Protein AF-A0A1H0UHR3-F1 (afdb_monomer_lite)

Secondary structure (DSSP, 8-state):
-------PPPTT--PPP--------GGGHHHHHHHTT-HHHHHHHHHHHH-SSPP---HHHHH---GGGS-TTT---SSS-HHHHTTSHHHHHHH--

Sequence (97 aa):
MSIATSNLSPKDNRQGAVVKVDQMYLDEIPGAMDKMGWRVSAALMRRWFATKPAWVMGPEDRVEADVLKHPASRVDNRLITMKWLLSHESVLQRLMN

Radius of gyration: 23.29 Å; chains: 1; bounding box: 47×44×65 Å

Structure (mmCIF, N/CA/C/O backbone):
data_AF-A0A1H0UHR3-F1
#
_entry.id   AF-A0A1H0UHR3-F1
#
loop_
_atom_site.group_PDB
_atom_site.id
_atom_site.type_symbol
_atom_site.label_atom_id
_atom_site.label_alt_id
_atom_site.label_comp_id
_atom_site.label_asym_id
_atom_site.label_entity_id
_atom_site.label_seq_id
_atom_site.pdbx_PDB_ins_code
_atom_site.Cartn_x
_atom_site.Cartn_y
_atom_site.Cartn_z
_atom_site.occupancy
_atom_site.B_iso_or_equiv
_atom_site.auth_seq_id
_atom_site.auth_comp_id
_atom_site.auth_asym_id
_atom_site.auth_atom_id
_atom_site.pdbx_PDB_model_num
ATOM 1 N N . MET A 1 1 ? -27.198 21.565 39.180 1.00 43.69 1 MET A N 1
ATOM 2 C CA . MET A 1 1 ? -25.981 21.365 38.364 1.00 43.69 1 MET A CA 1
ATOM 3 C C . MET A 1 1 ? -25.313 20.089 38.850 1.00 43.69 1 MET A C 1
ATOM 5 O O . MET A 1 1 ? -24.975 20.036 40.023 1.00 43.69 1 MET A O 1
ATOM 9 N N . SER A 1 2 ? -25.243 19.044 38.021 1.00 51.81 2 SER A N 1
ATOM 10 C CA . SER A 1 2 ? -24.715 17.734 38.433 1.00 51.81 2 SER A CA 1
ATOM 11 C C . SER A 1 2 ? -23.216 17.685 38.155 1.00 51.81 2 SER A C 1
ATOM 13 O O . SER A 1 2 ? -22.794 17.871 37.017 1.00 51.81 2 SER A O 1
ATOM 15 N N . ILE A 1 3 ? -22.420 17.504 39.202 1.00 59.84 3 ILE A N 1
ATOM 16 C CA . ILE A 1 3 ? -20.958 17.470 39.136 1.00 59.84 3 ILE A CA 1
ATOM 17 C C . ILE A 1 3 ? -20.553 16.038 38.775 1.00 59.84 3 ILE A C 1
ATOM 19 O O . ILE A 1 3 ? -20.970 15.101 39.452 1.00 59.84 3 ILE A O 1
ATOM 23 N N . ALA A 1 4 ? -19.787 15.850 37.701 1.00 49.62 4 ALA A N 1
ATOM 24 C CA . ALA A 1 4 ? -19.290 14.529 37.325 1.00 49.62 4 ALA A CA 1
ATOM 25 C C . ALA A 1 4 ? -18.113 14.139 38.234 1.00 49.62 4 ALA A C 1
ATOM 27 O O . ALA A 1 4 ? -17.065 14.782 38.210 1.00 49.62 4 ALA A O 1
ATOM 28 N N . THR A 1 5 ? -18.280 13.090 39.035 1.00 56.69 5 THR A N 1
ATOM 29 C CA . THR A 1 5 ? -17.219 12.497 39.860 1.00 56.69 5 THR A CA 1
ATOM 30 C C . THR A 1 5 ? -16.584 11.319 39.122 1.00 56.69 5 THR A C 1
ATOM 32 O O . THR A 1 5 ? -17.256 10.345 38.792 1.00 56.69 5 THR A O 1
ATOM 35 N N . SER A 1 6 ? -15.277 11.407 38.857 1.00 57.47 6 SER A N 1
ATOM 36 C CA . SER A 1 6 ? -14.480 10.310 38.294 1.00 57.47 6 SER A CA 1
ATOM 37 C C . SER A 1 6 ? -13.779 9.561 39.426 1.00 57.47 6 SER A C 1
ATOM 39 O O . SER A 1 6 ? -12.974 10.145 40.151 1.00 57.47 6 SER A O 1
ATOM 41 N N . ASN A 1 7 ? -14.099 8.277 39.597 1.00 69.31 7 ASN A N 1
ATOM 42 C CA . ASN A 1 7 ? -13.448 7.415 40.580 1.00 6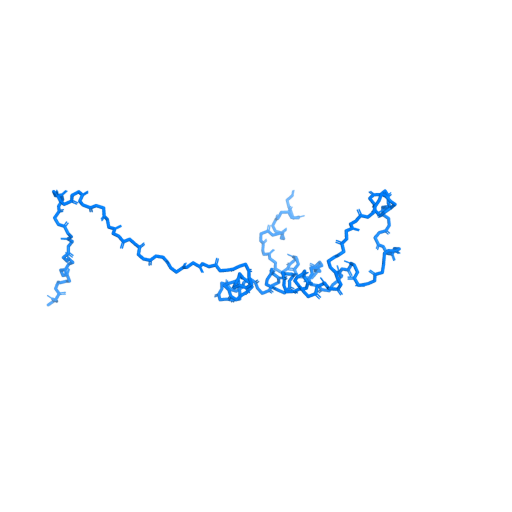9.31 7 ASN A CA 1
ATOM 43 C C . ASN A 1 7 ? -12.186 6.805 39.962 1.00 69.31 7 ASN A C 1
ATOM 45 O O . ASN A 1 7 ? -12.272 5.924 39.108 1.00 69.31 7 ASN A O 1
ATOM 49 N N . LEU A 1 8 ? -11.019 7.278 40.399 1.00 69.81 8 LEU A N 1
ATOM 50 C CA . LEU A 1 8 ? -9.726 6.697 40.038 1.00 69.81 8 LEU A CA 1
ATOM 51 C C . LEU A 1 8 ? -9.288 5.664 41.081 1.00 69.81 8 LEU A C 1
ATOM 53 O O . LEU A 1 8 ? -9.669 5.728 42.250 1.00 69.81 8 LEU A O 1
ATOM 57 N N . SER A 1 9 ? -8.459 4.715 40.653 1.00 69.69 9 SER A N 1
ATOM 58 C CA . SER A 1 9 ? -7.841 3.736 41.545 1.00 69.69 9 SER A CA 1
ATOM 59 C C . SER A 1 9 ? -6.907 4.407 42.569 1.00 69.69 9 SER A C 1
ATOM 61 O O . SER A 1 9 ? -6.246 5.394 42.230 1.00 69.69 9 SER A O 1
ATOM 63 N N . PRO A 1 10 ? -6.808 3.876 43.805 1.00 77.56 10 PRO A N 1
ATOM 64 C CA . PRO A 1 10 ? -5.964 4.447 44.855 1.00 77.56 10 PRO A CA 1
ATOM 65 C C . PRO A 1 10 ? -4.493 4.560 44.439 1.00 77.56 10 PRO A C 1
ATOM 67 O O . PRO A 1 10 ? -3.934 3.627 43.866 1.00 77.56 10 PRO A O 1
ATOM 70 N N . LYS A 1 11 ? -3.848 5.680 44.791 1.00 67.50 11 LYS A N 1
ATOM 71 C CA . LYS A 1 11 ? -2.435 5.980 44.477 1.00 67.50 11 LYS A CA 1
ATOM 72 C C . LYS A 1 11 ? -1.448 4.930 45.012 1.00 67.50 11 LYS A C 1
ATOM 74 O O . LYS A 1 11 ? -0.383 4.744 44.431 1.00 67.50 11 LYS A O 1
ATOM 79 N N . ASP A 1 12 ? -1.807 4.241 46.094 1.00 75.44 12 ASP A N 1
ATOM 80 C CA . ASP A 1 12 ? -0.982 3.196 46.714 1.00 75.44 12 ASP A CA 1
ATOM 81 C C . ASP A 1 12 ? -1.051 1.850 45.981 1.00 75.44 12 ASP A C 1
ATOM 83 O O . ASP A 1 12 ? 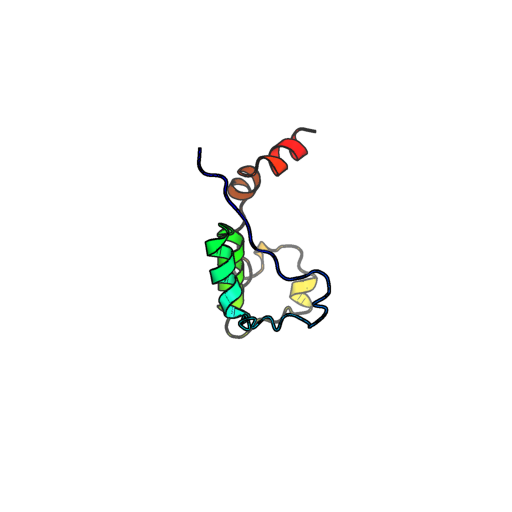-0.241 0.954 46.238 1.00 75.44 12 ASP A O 1
ATOM 87 N N . ASN A 1 13 ? -1.983 1.701 45.036 1.00 73.94 13 ASN A N 1
ATOM 88 C CA . ASN A 1 13 ? -2.116 0.487 44.254 1.00 73.94 13 ASN A CA 1
ATOM 89 C C . ASN A 1 13 ? -1.044 0.438 43.153 1.00 73.94 13 ASN A C 1
ATOM 91 O O . ASN A 1 13 ? -1.238 0.924 42.041 1.00 73.94 13 ASN A O 1
ATOM 95 N N . ARG A 1 14 ? 0.110 -0.154 43.479 1.00 67.88 14 ARG A N 1
ATOM 96 C CA . ARG A 1 14 ? 1.212 -0.415 42.533 1.00 67.88 14 ARG A CA 1
ATOM 97 C C . ARG A 1 14 ? 1.076 -1.744 41.788 1.00 67.88 14 ARG A C 1
ATOM 99 O O . ARG A 1 14 ? 2.011 -2.157 41.105 1.00 67.88 14 ARG A O 1
ATOM 106 N N . GLN A 1 15 ? -0.042 -2.447 41.950 1.00 73.31 15 GLN A N 1
ATOM 107 C CA . GLN A 1 15 ? -0.265 -3.714 41.266 1.00 73.31 15 GLN A CA 1
ATOM 108 C C . GLN A 1 15 ? -0.376 -3.441 39.763 1.00 73.31 15 GLN A C 1
ATOM 110 O O . GLN A 1 15 ? -1.184 -2.622 39.329 1.00 73.31 15 GLN A O 1
ATOM 115 N N . GLY A 1 16 ? 0.486 -4.086 38.974 1.00 68.38 16 GLY A N 1
ATOM 116 C CA . GLY A 1 16 ? 0.482 -3.928 37.524 1.00 68.38 16 GLY A CA 1
ATOM 117 C C . GLY A 1 16 ? -0.891 -4.279 36.956 1.00 68.38 16 GLY A C 1
ATOM 118 O O . GLY A 1 16 ? -1.450 -5.329 37.274 1.00 68.38 16 GLY A O 1
ATOM 119 N N . ALA A 1 17 ? -1.446 -3.400 36.123 1.00 76.19 17 ALA A N 1
ATOM 120 C CA . ALA A 1 17 ? -2.672 -3.703 35.404 1.00 76.19 17 ALA A CA 1
ATOM 121 C C . ALA A 1 17 ? -2.382 -4.808 34.380 1.00 76.19 17 ALA A C 1
ATOM 123 O O . ALA A 1 17 ? -1.538 -4.642 33.499 1.00 76.19 17 ALA A O 1
ATOM 124 N N . VAL A 1 18 ? -3.077 -5.942 34.489 1.00 73.00 18 VAL A N 1
ATOM 125 C CA . VAL A 1 18 ? -3.007 -6.997 33.474 1.00 73.00 18 VAL A CA 1
ATOM 126 C C . VAL A 1 18 ? -3.804 -6.523 32.264 1.00 73.00 18 VAL A C 1
ATOM 128 O O . VAL A 1 18 ? -5.029 -6.635 32.223 1.00 73.00 18 VAL A O 1
ATOM 131 N N . VAL A 1 19 ? -3.107 -5.961 31.279 1.00 75.62 19 VAL A N 1
ATOM 132 C CA . VAL A 1 19 ? -3.714 -5.583 30.003 1.00 75.62 19 VAL A CA 1
ATOM 133 C C . VAL A 1 19 ? -3.803 -6.838 29.143 1.00 75.62 19 VAL A C 1
ATOM 135 O O . VAL A 1 19 ? -2.794 -7.342 28.655 1.00 75.62 19 VAL A O 1
ATOM 138 N N . LYS A 1 20 ? -5.018 -7.365 28.968 1.00 74.00 20 LYS A N 1
ATOM 139 C CA . LYS A 1 20 ? -5.283 -8.384 27.949 1.00 74.00 20 LYS A CA 1
ATOM 140 C C . LYS A 1 20 ? -5.277 -7.690 26.591 1.00 74.00 20 LYS A C 1
ATOM 142 O O . LYS A 1 20 ? -6.250 -7.032 26.238 1.00 74.00 20 LYS A O 1
ATOM 147 N N . VAL A 1 21 ? -4.159 -7.784 25.882 1.00 76.25 21 VAL A N 1
ATOM 148 C CA . VAL A 1 21 ? -4.048 -7.297 24.505 1.00 76.25 21 VAL A CA 1
ATOM 149 C C . VAL A 1 21 ? -4.440 -8.437 23.578 1.00 76.25 21 VAL A C 1
ATOM 151 O O . VAL A 1 21 ? -3.972 -9.559 23.765 1.00 76.25 21 VAL A O 1
ATOM 154 N N . ASP A 1 22 ? -5.302 -8.157 22.605 1.00 78.88 22 ASP A N 1
ATOM 155 C CA . ASP A 1 22 ? -5.516 -9.089 21.504 1.00 78.88 22 ASP A CA 1
ATOM 156 C C . ASP A 1 22 ? -4.271 -9.088 20.609 1.00 78.88 22 ASP A C 1
ATOM 158 O O . ASP A 1 22 ? -3.683 -8.031 20.347 1.00 78.88 22 ASP A O 1
ATOM 162 N N . GLN A 1 23 ? -3.821 -10.269 20.199 1.00 81.69 23 GLN A N 1
ATOM 163 C CA . GLN A 1 23 ? -2.614 -10.383 19.393 1.00 81.69 23 GLN A CA 1
ATOM 164 C C . GLN A 1 23 ? -2.965 -10.060 17.943 1.00 81.69 23 GLN A C 1
ATOM 166 O O . GLN A 1 23 ? -3.599 -10.861 17.269 1.00 81.69 23 GLN A O 1
ATOM 171 N N . MET A 1 24 ? -2.521 -8.898 17.464 1.00 83.38 24 MET A N 1
ATOM 172 C CA . MET A 1 24 ? -2.735 -8.506 16.073 1.00 83.38 24 MET A CA 1
ATOM 173 C C . MET A 1 24 ? -1.867 -9.347 15.129 1.00 83.38 24 MET A C 1
ATOM 175 O O . MET A 1 24 ? -0.639 -9.390 15.271 1.00 83.38 24 MET A O 1
ATOM 179 N N . TYR A 1 25 ? -2.498 -9.957 14.130 1.00 89.88 25 TYR A N 1
ATOM 180 C CA . TYR A 1 25 ? -1.829 -10.673 13.051 1.00 89.88 25 TYR A CA 1
ATOM 181 C C . TYR A 1 25 ? -1.479 -9.743 11.881 1.00 89.88 25 TYR A C 1
ATOM 183 O O . TYR A 1 25 ? -2.034 -8.658 11.697 1.00 89.88 25 TYR A O 1
ATOM 191 N N . LEU A 1 26 ? -0.503 -10.161 11.072 1.00 89.69 26 LEU A N 1
ATOM 192 C CA . LEU A 1 26 ? 0.042 -9.343 9.984 1.00 89.69 26 LEU A CA 1
ATOM 193 C C . LEU A 1 26 ? -1.003 -9.040 8.886 1.00 89.69 26 LEU A C 1
ATOM 195 O O . LEU A 1 26 ? -0.988 -7.964 8.287 1.00 89.69 26 LEU A O 1
ATOM 199 N N . ASP A 1 27 ? -1.921 -9.969 8.639 1.00 89.69 27 ASP A N 1
ATOM 200 C CA . ASP A 1 27 ? -3.029 -9.860 7.687 1.00 89.69 27 ASP A CA 1
ATOM 201 C C . ASP A 1 27 ? -4.188 -8.980 8.183 1.00 89.69 27 ASP A C 1
ATOM 203 O O . ASP A 1 27 ? -5.019 -8.551 7.379 1.00 89.69 27 ASP A O 1
ATOM 207 N N . GLU A 1 28 ? -4.208 -8.628 9.470 1.00 93.25 28 GLU A N 1
ATOM 208 C CA . GLU A 1 28 ? -5.185 -7.701 10.052 1.00 93.25 28 GLU A CA 1
ATOM 209 C C . GLU A 1 28 ? -4.782 -6.231 9.885 1.00 93.25 28 GLU A C 1
ATOM 211 O O . GLU A 1 28 ? -5.636 -5.338 9.936 1.00 93.25 28 GLU A O 1
ATOM 216 N N . ILE A 1 29 ? -3.500 -5.957 9.614 1.00 94.44 29 ILE A N 1
ATOM 217 C CA . ILE A 1 29 ? -2.975 -4.595 9.444 1.00 94.44 29 ILE A CA 1
ATOM 218 C C . ILE A 1 29 ? -3.719 -3.818 8.346 1.00 94.44 29 ILE A C 1
ATOM 220 O O . ILE A 1 29 ? -4.129 -2.688 8.621 1.00 94.44 29 ILE A O 1
ATOM 224 N N . PRO A 1 30 ? -3.986 -4.368 7.140 1.00 96.31 30 PRO A N 1
ATOM 225 C CA . PRO A 1 30 ? -4.788 -3.665 6.140 1.00 96.31 30 PRO A CA 1
ATOM 226 C C . PRO A 1 30 ? -6.190 -3.298 6.647 1.00 96.31 30 PRO A C 1
ATOM 228 O O . PRO A 1 30 ? -6.715 -2.240 6.303 1.00 96.31 30 PRO A O 1
ATOM 231 N N . GLY A 1 31 ? -6.794 -4.148 7.484 1.00 95.56 31 GLY A N 1
ATOM 232 C CA . GLY A 1 31 ? -8.089 -3.879 8.109 1.00 95.56 31 GLY A CA 1
ATOM 233 C C . GLY A 1 31 ? -8.024 -2.735 9.124 1.00 95.56 31 GLY A C 1
ATOM 234 O O . GLY A 1 31 ? -8.912 -1.882 9.149 1.00 95.56 31 GLY A O 1
ATOM 235 N N . ALA A 1 32 ? -6.959 -2.670 9.925 1.00 94.88 32 ALA A N 1
ATOM 236 C CA . ALA A 1 32 ? -6.712 -1.549 10.831 1.00 94.88 32 ALA A CA 1
ATOM 237 C C . ALA A 1 32 ? -6.456 -0.237 10.063 1.00 94.88 32 ALA A C 1
ATOM 239 O O . ALA A 1 32 ? -7.049 0.791 10.387 1.00 94.88 32 ALA A O 1
ATOM 240 N N . MET A 1 33 ? -5.651 -0.282 8.998 1.00 96.75 33 MET A N 1
ATOM 241 C CA . MET A 1 33 ? -5.363 0.871 8.137 1.00 96.75 33 MET A CA 1
ATOM 242 C C . MET A 1 33 ? -6.634 1.465 7.520 1.00 96.75 33 MET A C 1
ATOM 244 O O . MET A 1 33 ? -6.803 2.685 7.521 1.00 96.75 33 MET A O 1
ATOM 248 N N . ASP A 1 34 ? -7.561 0.628 7.049 1.00 96.81 34 ASP A N 1
ATOM 249 C CA . ASP A 1 34 ? -8.842 1.107 6.520 1.00 96.81 34 ASP A CA 1
ATOM 250 C C . ASP A 1 34 ? -9.674 1.836 7.579 1.00 96.81 34 ASP A C 1
ATOM 252 O O . ASP A 1 34 ? -10.238 2.894 7.286 1.00 96.81 34 ASP A O 1
ATOM 256 N N . LYS A 1 35 ? -9.712 1.321 8.818 1.00 95.94 35 LYS A N 1
ATOM 257 C CA . LYS A 1 35 ? -10.409 1.971 9.944 1.00 95.94 35 LYS A CA 1
ATOM 258 C C . LYS A 1 35 ? -9.810 3.339 10.280 1.00 95.94 35 LYS A C 1
ATOM 260 O O . 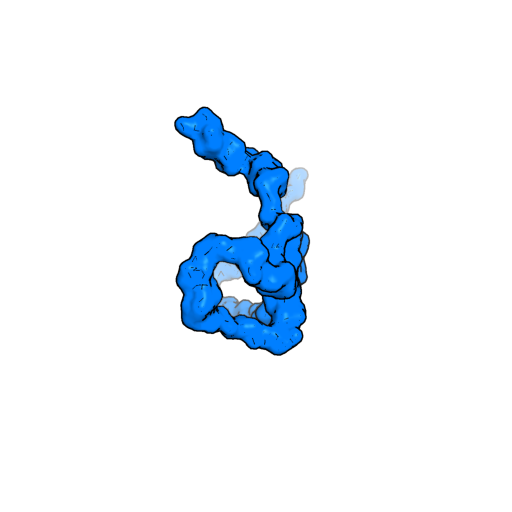LYS A 1 35 ? -10.538 4.233 10.696 1.00 95.94 35 LYS A O 1
ATOM 265 N N . MET A 1 36 ? -8.507 3.515 10.063 1.00 94.81 36 MET A N 1
ATOM 266 C CA . MET A 1 36 ? -7.799 4.789 10.245 1.00 94.81 36 MET A CA 1
ATOM 267 C C . MET A 1 36 ? -7.922 5.737 9.040 1.00 94.81 36 MET A C 1
ATOM 269 O O . MET A 1 36 ? -7.409 6.853 9.078 1.00 94.81 36 MET A O 1
ATOM 273 N N . GLY A 1 37 ? -8.573 5.311 7.952 1.00 93.88 37 GLY A N 1
ATOM 274 C CA . GLY A 1 37 ? -8.677 6.083 6.712 1.00 93.88 37 GLY A CA 1
ATOM 275 C C . GLY A 1 37 ? -7.439 6.001 5.809 1.00 93.88 37 GLY A C 1
ATOM 276 O O . GLY A 1 37 ? -7.393 6.663 4.772 1.00 93.88 37 GLY A O 1
ATOM 277 N N . TRP A 1 38 ? -6.455 5.159 6.133 1.00 94.06 38 TRP A N 1
ATOM 278 C CA . TRP A 1 38 ? -5.215 4.966 5.369 1.00 94.06 38 TRP A CA 1
ATOM 279 C C . TRP A 1 38 ? -5.413 4.010 4.184 1.00 94.06 38 TRP A C 1
ATOM 281 O O . TRP A 1 38 ? -4.700 3.019 4.017 1.00 94.06 38 TRP A O 1
ATOM 291 N N . ARG A 1 39 ? -6.401 4.315 3.338 1.00 94.44 39 ARG A N 1
ATOM 292 C CA . ARG A 1 39 ? -6.886 3.419 2.272 1.00 94.44 39 ARG A CA 1
ATOM 293 C C . ARG A 1 39 ? -5.803 3.027 1.263 1.00 94.44 39 ARG A C 1
ATOM 295 O O . ARG A 1 39 ? -5.761 1.880 0.827 1.00 94.44 39 ARG A O 1
ATOM 302 N N . VAL A 1 40 ? -4.916 3.957 0.896 1.00 94.44 40 VAL A N 1
ATOM 303 C CA . VAL A 1 40 ? -3.826 3.677 -0.062 1.00 94.44 40 VAL A CA 1
ATOM 304 C C . VAL A 1 40 ? -2.784 2.738 0.541 1.00 94.44 40 VAL A C 1
ATOM 306 O O . VAL A 1 40 ? -2.386 1.777 -0.114 1.00 94.44 40 VAL A O 1
ATOM 309 N N . SER A 1 41 ? -2.413 2.942 1.806 1.00 93.94 41 SER A N 1
ATOM 310 C CA . SER A 1 41 ? -1.509 2.042 2.532 1.00 93.94 41 SER A CA 1
ATOM 311 C C . SER A 1 41 ? -2.101 0.636 2.657 1.00 93.94 41 SER A C 1
ATOM 313 O O . SER A 1 41 ? -1.418 -0.350 2.375 1.00 93.94 41 SER A O 1
ATOM 315 N N . ALA A 1 42 ? -3.394 0.538 2.987 1.00 96.31 42 ALA A N 1
ATOM 316 C CA . ALA A 1 42 ? -4.099 -0.737 3.072 1.00 96.31 42 ALA A CA 1
ATOM 317 C C . ALA A 1 42 ? -4.111 -1.477 1.723 1.00 96.31 42 ALA A C 1
ATOM 319 O O . ALA A 1 42 ? -3.830 -2.675 1.656 1.00 96.31 42 ALA A O 1
ATOM 320 N N . ALA A 1 43 ? -4.401 -0.766 0.629 1.00 95.25 43 ALA A N 1
ATOM 321 C CA . ALA A 1 43 ? -4.406 -1.330 -0.718 1.00 95.25 43 ALA A CA 1
ATOM 322 C C . ALA A 1 43 ? -3.012 -1.809 -1.164 1.00 95.25 43 ALA A C 1
ATOM 324 O O . ALA A 1 43 ? -2.893 -2.894 -1.738 1.00 95.25 43 ALA A O 1
ATOM 325 N N . LEU A 1 44 ? -1.957 -1.051 -0.846 1.00 93.56 44 LEU A N 1
ATOM 326 C CA . LEU A 1 44 ? -0.573 -1.444 -1.116 1.00 93.56 44 LEU A CA 1
ATOM 327 C C . LEU A 1 44 ? -0.211 -2.747 -0.397 1.00 93.56 44 LEU A C 1
ATOM 329 O O . LEU A 1 44 ? 0.325 -3.671 -1.010 1.00 93.56 44 LEU A O 1
ATOM 333 N N . MET A 1 45 ? -0.561 -2.847 0.883 1.00 93.25 45 MET A N 1
ATOM 334 C CA . MET A 1 45 ? -0.270 -4.024 1.695 1.00 93.25 45 MET A CA 1
ATOM 335 C C . MET A 1 45 ? -1.034 -5.263 1.211 1.00 93.25 45 MET A C 1
ATOM 337 O O . MET A 1 45 ? -0.463 -6.347 1.112 1.00 93.25 45 MET A O 1
ATOM 341 N N . ARG A 1 46 ? -2.298 -5.098 0.800 1.00 94.00 46 ARG A N 1
ATOM 342 C CA . ARG A 1 46 ? -3.073 -6.173 0.157 1.00 94.00 46 ARG A CA 1
ATOM 343 C C . ARG A 1 46 ? -2.425 -6.659 -1.132 1.00 94.00 46 ARG A C 1
ATOM 345 O O . ARG A 1 46 ? -2.336 -7.866 -1.334 1.00 94.00 46 ARG A O 1
ATOM 352 N N . ARG A 1 47 ? -1.953 -5.747 -1.990 1.00 91.25 47 ARG A N 1
ATOM 353 C CA . ARG A 1 47 ? -1.236 -6.112 -3.223 1.00 91.25 47 ARG A CA 1
ATOM 354 C C . ARG A 1 47 ? 0.040 -6.892 -2.905 1.00 91.25 47 ARG A C 1
ATOM 356 O O . ARG A 1 47 ? 0.322 -7.893 -3.561 1.00 91.25 47 ARG A O 1
ATOM 363 N N . TRP A 1 48 ? 0.781 -6.467 -1.885 1.00 88.12 48 TRP A N 1
ATOM 364 C CA . TRP A 1 48 ? 1.978 -7.173 -1.441 1.00 88.12 48 TRP A CA 1
ATOM 365 C C . TRP A 1 48 ? 1.658 -8.603 -0.977 1.00 88.12 48 TRP A C 1
ATOM 367 O O . TRP A 1 48 ? 2.250 -9.547 -1.496 1.00 88.12 48 TRP A O 1
ATOM 377 N N . PHE A 1 49 ? 0.656 -8.793 -0.111 1.00 89.62 49 PHE A N 1
ATOM 378 C CA . PHE A 1 49 ? 0.241 -10.127 0.356 1.00 89.62 49 PHE A CA 1
ATOM 379 C C . PHE A 1 49 ? -0.398 -11.009 -0.721 1.00 89.62 49 PHE A C 1
ATOM 381 O O . PHE A 1 49 ? -0.319 -12.237 -0.647 1.00 89.62 49 PHE A O 1
ATOM 388 N N . ALA A 1 50 ? -1.018 -10.406 -1.735 1.00 89.31 50 ALA A N 1
ATOM 389 C CA . ALA A 1 50 ? -1.589 -11.129 -2.867 1.00 89.31 50 ALA A CA 1
ATOM 390 C C . ALA A 1 50 ? -0.525 -11.696 -3.824 1.00 89.31 50 ALA A C 1
ATOM 392 O O . ALA A 1 50 ? -0.847 -12.552 -4.648 1.00 89.31 50 ALA A O 1
ATOM 393 N N . THR A 1 51 ? 0.732 -11.249 -3.730 1.00 84.69 51 THR A N 1
ATOM 394 C CA . THR A 1 51 ? 1.810 -11.701 -4.617 1.00 84.69 51 THR A CA 1
ATOM 395 C C . THR A 1 51 ? 2.187 -13.148 -4.282 1.00 84.69 51 THR A C 1
ATOM 397 O O . THR A 1 51 ? 2.869 -13.412 -3.292 1.00 84.69 51 THR A O 1
ATOM 400 N N . LYS A 1 52 ? 1.712 -14.101 -5.096 1.00 83.56 52 LYS A N 1
ATOM 401 C CA . LYS A 1 52 ? 1.963 -15.542 -4.941 1.00 83.56 52 LYS A CA 1
ATOM 402 C C . LYS A 1 52 ? 2.453 -16.149 -6.265 1.00 83.56 52 LYS A C 1
ATOM 404 O O . LYS A 1 52 ? 1.747 -16.013 -7.264 1.00 83.56 52 LYS A O 1
ATOM 409 N N . PRO A 1 53 ? 3.604 -16.849 -6.288 1.00 85.06 53 PRO A N 1
ATOM 410 C CA . PRO A 1 53 ? 4.567 -17.008 -5.192 1.00 85.06 53 PRO A CA 1
ATOM 411 C C . PRO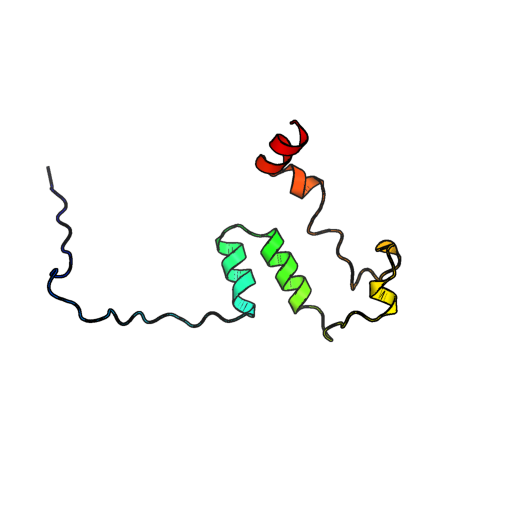 A 1 53 ? 5.212 -15.673 -4.794 1.00 85.06 53 PRO A C 1
ATOM 413 O O . PRO A 1 53 ? 5.201 -14.718 -5.571 1.00 85.06 53 PRO A O 1
ATOM 416 N N . ALA A 1 54 ? 5.766 -15.610 -3.579 1.00 83.62 54 ALA A N 1
ATOM 417 C CA . ALA A 1 54 ? 6.517 -14.439 -3.143 1.00 83.62 54 ALA A CA 1
ATOM 418 C C . ALA A 1 54 ? 7.685 -14.210 -4.111 1.00 83.62 54 ALA A C 1
ATOM 420 O O . ALA A 1 54 ? 8.508 -15.100 -4.332 1.00 83.62 54 ALA A O 1
ATOM 421 N N . TRP A 1 55 ? 7.727 -13.029 -4.719 1.00 85.56 55 TRP A N 1
ATOM 422 C CA . TRP A 1 55 ? 8.792 -12.674 -5.643 1.00 85.56 55 TRP A CA 1
ATOM 423 C C . TRP A 1 55 ? 10.020 -12.191 -4.872 1.00 85.56 55 TRP A C 1
ATOM 425 O O . TRP A 1 55 ? 9.911 -11.375 -3.956 1.00 85.56 55 TRP A O 1
ATOM 435 N N . VAL A 1 56 ? 11.190 -12.687 -5.269 1.00 87.12 56 VAL A N 1
ATOM 436 C CA . VAL A 1 56 ? 12.489 -12.261 -4.747 1.00 87.12 56 VAL A CA 1
ATOM 437 C C . VAL A 1 56 ? 13.208 -11.506 -5.855 1.00 87.12 56 VAL A C 1
ATOM 439 O O . VAL A 1 56 ? 13.348 -12.015 -6.964 1.00 87.12 56 VAL A O 1
ATOM 442 N N . MET A 1 57 ? 13.654 -10.290 -5.549 1.00 86.94 57 MET A N 1
ATOM 443 C CA . MET A 1 57 ? 14.358 -9.433 -6.499 1.00 86.94 57 MET A CA 1
ATOM 444 C C . MET A 1 57 ? 15.738 -10.004 -6.846 1.00 86.94 57 MET A C 1
ATOM 446 O O . MET A 1 57 ? 16.601 -10.122 -5.963 1.00 86.94 57 MET A O 1
ATOM 450 N N . GLY A 1 58 ? 15.933 -10.329 -8.128 1.00 90.25 58 GLY A N 1
ATOM 451 C CA . GLY A 1 58 ? 17.186 -10.845 -8.677 1.00 90.25 58 GLY A CA 1
ATOM 452 C C . GLY A 1 58 ? 18.270 -9.766 -8.827 1.00 90.25 58 GLY A C 1
ATOM 453 O O . GLY A 1 58 ? 17.964 -8.574 -8.754 1.00 90.25 58 GLY A O 1
ATOM 454 N N . PRO A 1 59 ? 19.548 -10.148 -9.006 1.00 89.69 59 PRO A N 1
ATOM 455 C CA . PRO A 1 59 ? 20.652 -9.207 -9.219 1.00 89.69 59 PRO A CA 1
ATOM 456 C C . PRO A 1 59 ? 20.437 -8.257 -10.405 1.00 89.69 59 PRO A C 1
ATOM 458 O O . PRO A 1 59 ? 20.743 -7.072 -10.302 1.00 89.69 59 PRO A O 1
ATOM 461 N N . GLU A 1 60 ? 19.883 -8.765 -11.502 1.00 86.00 60 GLU A N 1
ATOM 462 C CA . GLU A 1 60 ? 19.551 -8.018 -12.715 1.00 86.00 60 GLU A CA 1
ATOM 463 C C . GLU A 1 60 ? 18.479 -6.955 -12.463 1.00 86.00 60 GLU A C 1
ATOM 465 O O . GLU A 1 60 ? 18.604 -5.824 -12.925 1.00 86.00 60 GLU A O 1
ATOM 470 N N . ASP A 1 61 ? 17.476 -7.279 -11.644 1.00 84.75 61 ASP A N 1
ATOM 471 C CA . ASP A 1 61 ? 16.399 -6.351 -11.306 1.00 84.75 61 ASP A CA 1
ATOM 472 C C . ASP A 1 61 ? 16.878 -5.229 -10.360 1.00 84.75 61 ASP A C 1
ATOM 474 O O . ASP A 1 61 ? 16.235 -4.190 -10.269 1.00 84.75 61 ASP A O 1
ATOM 478 N N . ARG A 1 62 ? 18.004 -5.410 -9.649 1.00 84.69 62 ARG A N 1
ATOM 479 C CA . ARG A 1 62 ? 18.571 -4.386 -8.742 1.00 84.69 62 ARG A CA 1
ATOM 480 C C . ARG A 1 62 ? 19.339 -3.289 -9.467 1.00 84.69 62 ARG A C 1
ATOM 482 O O . ARG A 1 62 ? 19.517 -2.211 -8.905 1.00 84.69 62 ARG A O 1
ATOM 489 N N . VAL A 1 63 ? 19.864 -3.595 -10.650 1.00 88.56 63 VAL A N 1
ATOM 490 C CA . VAL A 1 63 ? 20.683 -2.671 -11.449 1.00 88.56 63 VAL A CA 1
ATOM 491 C C . VAL A 1 63 ? 19.897 -2.033 -12.589 1.00 88.56 63 VAL A C 1
ATOM 493 O O . VAL A 1 63 ? 20.357 -1.051 -13.168 1.00 88.56 63 VAL A O 1
ATOM 496 N N . GLU A 1 64 ? 18.716 -2.563 -12.908 1.00 87.50 64 GLU A N 1
ATOM 497 C CA . GLU A 1 64 ? 17.831 -1.976 -13.903 1.00 87.50 64 GLU A CA 1
ATOM 498 C C . GLU A 1 64 ? 17.150 -0.723 -13.337 1.00 87.50 64 GLU A C 1
ATOM 500 O O . GLU A 1 64 ? 16.284 -0.789 -12.469 1.00 87.50 64 GLU A O 1
ATOM 505 N N . ALA A 1 65 ? 17.574 0.442 -13.830 1.00 83.31 65 ALA A N 1
ATOM 506 C CA . ALA A 1 65 ? 17.025 1.728 -13.412 1.00 83.31 65 ALA A CA 1
ATOM 507 C C . ALA A 1 65 ? 15.674 2.029 -14.078 1.00 83.31 65 ALA A C 1
ATOM 509 O O . ALA A 1 65 ? 14.881 2.810 -13.544 1.00 83.31 65 ALA A O 1
ATOM 510 N N . ASP A 1 66 ? 15.410 1.439 -15.248 1.00 88.62 66 ASP A N 1
ATOM 511 C CA . ASP A 1 66 ? 14.154 1.645 -15.954 1.00 88.62 66 ASP A CA 1
ATOM 512 C C . ASP A 1 66 ? 13.072 0.698 -15.435 1.00 88.62 66 ASP A C 1
ATOM 514 O O . ASP A 1 66 ? 12.926 -0.451 -15.858 1.00 88.62 66 ASP A O 1
ATOM 518 N N . VAL A 1 67 ? 12.255 1.244 -14.538 1.00 83.31 67 VAL A N 1
ATOM 519 C CA . VAL A 1 67 ? 11.144 0.538 -13.901 1.00 83.31 67 VAL A CA 1
ATOM 520 C C . VAL A 1 67 ? 10.127 0.006 -14.926 1.00 83.31 67 VAL A C 1
ATOM 522 O O . VAL A 1 67 ? 9.454 -0.991 -14.659 1.00 83.31 67 VAL A O 1
ATOM 525 N N . LEU A 1 68 ? 10.021 0.621 -16.113 1.00 85.19 68 LEU A N 1
ATOM 526 C CA . LEU A 1 68 ? 9.070 0.212 -17.155 1.00 85.19 68 LEU A CA 1
ATOM 527 C C . LEU A 1 68 ? 9.452 -1.103 -17.839 1.00 85.19 68 LEU A C 1
ATOM 529 O O . LEU A 1 68 ? 8.598 -1.729 -18.468 1.00 85.19 68 LEU A O 1
ATOM 533 N N . LYS A 1 69 ? 10.705 -1.545 -17.703 1.00 88.19 69 LYS A N 1
ATOM 534 C CA . LYS A 1 69 ? 11.146 -2.847 -18.217 1.00 88.19 69 LYS A CA 1
ATOM 535 C C . LYS A 1 69 ? 10.696 -4.010 -17.340 1.00 88.19 69 LYS A C 1
ATOM 537 O O . LYS A 1 69 ? 10.692 -5.153 -17.800 1.00 88.19 69 LYS A O 1
ATOM 542 N N . HIS A 1 70 ? 10.294 -3.752 -16.097 1.00 86.38 70 HIS A N 1
ATOM 543 C CA . HIS A 1 70 ? 9.735 -4.794 -15.249 1.00 86.38 70 HIS A CA 1
ATOM 544 C C . HIS A 1 70 ? 8.272 -5.081 -15.618 1.00 86.38 70 HIS A C 1
ATOM 546 O O . HIS A 1 70 ? 7.516 -4.184 -15.994 1.00 86.38 70 HIS A O 1
ATOM 552 N N . PRO A 1 71 ? 7.813 -6.332 -15.457 1.00 87.38 71 PRO A N 1
ATOM 553 C CA . PRO A 1 71 ? 6.420 -6.678 -15.698 1.00 87.38 71 PRO A CA 1
ATOM 554 C C . PRO A 1 71 ? 5.472 -5.948 -14.733 1.00 87.38 71 PRO A C 1
ATOM 556 O O . PRO A 1 71 ? 5.775 -5.752 -13.553 1.00 87.38 71 PRO A O 1
ATOM 559 N N . ALA A 1 72 ? 4.259 -5.648 -15.204 1.00 83.31 72 ALA A N 1
ATOM 560 C CA . ALA A 1 72 ? 3.205 -4.990 -14.418 1.00 83.31 72 ALA A CA 1
ATOM 561 C C . ALA A 1 72 ? 2.752 -5.790 -13.176 1.00 83.31 72 ALA A C 1
ATOM 563 O O . ALA A 1 72 ? 2.147 -5.249 -12.252 1.00 83.31 72 ALA A O 1
ATOM 564 N N . SER A 1 73 ? 3.051 -7.091 -13.123 1.00 83.94 73 SER A N 1
ATOM 565 C CA . SER A 1 73 ? 2.858 -7.897 -11.914 1.00 83.94 73 SER A CA 1
ATOM 566 C C . SER A 1 73 ? 3.811 -7.497 -10.782 1.00 83.94 73 SER A C 1
ATOM 568 O O . SER A 1 73 ? 3.466 -7.661 -9.615 1.00 83.94 73 SER A O 1
ATOM 570 N N . ARG A 1 74 ? 4.981 -6.928 -11.098 1.00 83.19 74 ARG A N 1
ATOM 571 C CA . ARG A 1 74 ? 5.990 -6.482 -10.122 1.00 83.19 74 ARG A CA 1
ATOM 572 C C . ARG A 1 74 ? 5.818 -5.008 -9.775 1.00 83.19 74 ARG A C 1
ATOM 574 O O . ARG A 1 74 ? 5.803 -4.659 -8.598 1.00 83.19 74 ARG A O 1
ATOM 581 N N . VAL A 1 75 ? 5.559 -4.166 -10.771 1.00 87.06 75 VAL A N 1
ATOM 582 C CA . VAL A 1 75 ? 5.437 -2.712 -10.595 1.00 87.06 75 VAL A CA 1
ATOM 583 C C . VAL A 1 75 ? 3.976 -2.283 -10.523 1.00 87.06 75 VAL A C 1
ATOM 585 O O . VAL A 1 75 ? 3.175 -2.650 -11.378 1.00 87.06 75 VAL A O 1
ATOM 588 N N . ASP A 1 76 ? 3.630 -1.480 -9.516 1.00 88.19 76 ASP A N 1
ATOM 589 C CA . ASP A 1 76 ? 2.342 -0.789 -9.452 1.00 88.19 76 ASP A CA 1
ATOM 590 C C . ASP A 1 76 ? 2.511 0.692 -9.785 1.00 88.19 76 ASP A C 1
ATOM 592 O O . ASP A 1 76 ? 3.364 1.366 -9.215 1.00 88.19 76 ASP A O 1
ATOM 596 N N . ASN A 1 77 ? 1.668 1.206 -10.677 1.00 88.69 77 ASN A N 1
ATOM 597 C CA . ASN A 1 77 ? 1.618 2.624 -11.037 1.00 88.69 77 ASN A CA 1
ATOM 598 C C . ASN A 1 77 ? 0.223 3.238 -10.827 1.00 88.69 77 ASN A C 1
ATOM 600 O O . ASN A 1 77 ? -0.085 4.288 -11.391 1.00 88.69 77 ASN A O 1
ATOM 604 N N . ARG A 1 78 ? -0.643 2.572 -10.050 1.00 89.81 78 ARG A N 1
ATOM 605 C CA . ARG A 1 78 ? -2.064 2.931 -9.911 1.00 89.81 78 ARG A CA 1
ATOM 606 C C . ARG A 1 78 ? -2.431 3.382 -8.503 1.00 89.81 78 ARG A C 1
ATOM 608 O O . ARG A 1 78 ? -3.309 4.229 -8.361 1.00 89.81 78 ARG A O 1
ATOM 615 N N . LEU A 1 79 ? -1.784 2.830 -7.478 1.00 91.25 79 LEU A N 1
ATOM 616 C CA . LEU A 1 79 ? -2.077 3.118 -6.074 1.00 91.25 79 LEU A CA 1
ATOM 617 C C . LEU A 1 79 ? -1.511 4.471 -5.644 1.00 91.25 79 LEU A C 1
ATOM 619 O O . LEU A 1 79 ? -2.235 5.302 -5.100 1.00 91.25 79 LEU A O 1
ATOM 623 N N . ILE A 1 80 ? -0.225 4.695 -5.911 1.00 91.9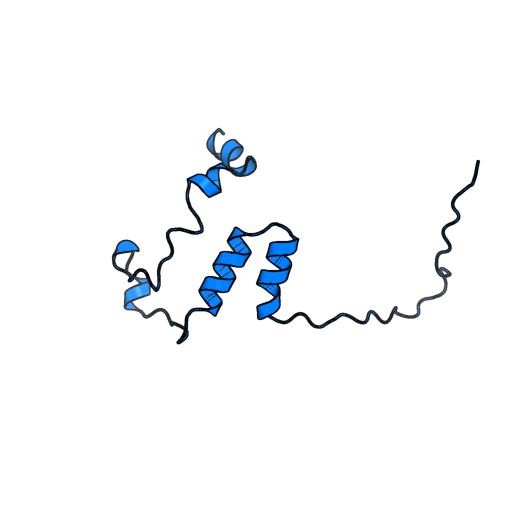4 80 ILE A N 1
ATOM 624 C CA . ILE A 1 80 ? 0.479 5.929 -5.561 1.00 91.94 80 ILE A CA 1
ATOM 625 C C . ILE A 1 80 ? 0.676 6.721 -6.848 1.00 91.94 80 ILE A C 1
ATOM 627 O O . ILE A 1 80 ? 1.504 6.382 -7.687 1.00 91.94 80 ILE A O 1
ATOM 631 N N . THR A 1 81 ? -0.121 7.772 -7.017 1.00 93.00 81 THR A N 1
ATOM 632 C CA . THR A 1 81 ? -0.064 8.657 -8.189 1.00 93.00 81 THR A CA 1
ATOM 633 C C . THR A 1 81 ? 0.273 10.076 -7.758 1.00 93.00 81 THR A C 1
ATOM 635 O O . THR A 1 81 ? -0.017 10.461 -6.626 1.00 93.00 81 THR A O 1
ATOM 638 N N . MET A 1 82 ? 0.808 10.896 -8.668 1.00 91.50 82 MET A N 1
ATOM 639 C CA . MET A 1 82 ? 1.020 12.323 -8.387 1.00 91.50 82 MET A CA 1
ATOM 640 C C . MET A 1 82 ? -0.281 13.027 -8.002 1.00 91.50 82 MET A C 1
ATOM 642 O O . MET A 1 82 ? -0.286 13.853 -7.101 1.00 91.50 82 MET A O 1
ATOM 646 N N . LYS A 1 83 ? -1.408 12.649 -8.617 1.00 92.62 83 LYS A N 1
ATOM 647 C CA . LYS A 1 83 ? -2.730 13.170 -8.250 1.00 92.62 83 LYS A CA 1
ATOM 648 C C . LYS A 1 83 ? -3.076 12.881 -6.785 1.00 92.62 83 LYS A C 1
ATOM 650 O O . LYS A 1 83 ? -3.586 13.760 -6.101 1.00 92.62 83 LYS A O 1
ATOM 655 N N . TRP A 1 84 ? -2.810 11.661 -6.315 1.00 92.81 84 TRP A N 1
ATOM 656 C CA . TRP A 1 84 ? -3.007 11.294 -4.911 1.00 92.81 84 TRP A CA 1
ATOM 657 C C . TRP A 1 84 ? -2.012 12.007 -3.990 1.00 92.81 84 TRP A C 1
ATOM 659 O O . TRP A 1 84 ? -2.383 12.518 -2.940 1.00 92.81 84 TRP A O 1
ATOM 669 N N . LEU A 1 85 ? -0.745 12.088 -4.389 1.00 92.06 85 LEU A N 1
ATOM 670 C CA . LEU A 1 85 ? 0.282 12.749 -3.593 1.00 92.06 85 LEU A CA 1
ATOM 671 C C . LEU A 1 85 ? -0.053 14.237 -3.386 1.00 92.06 85 LEU A C 1
ATOM 673 O O . LEU A 1 85 ? -0.036 14.728 -2.260 1.00 92.06 85 LEU A O 1
ATOM 677 N N . LEU A 1 86 ? -0.450 14.924 -4.459 1.00 92.81 86 LEU A N 1
ATOM 678 C CA . LEU A 1 86 ? -0.813 16.342 -4.461 1.00 92.81 86 LEU A CA 1
ATOM 679 C C . LEU A 1 86 ? -2.167 16.637 -3.800 1.00 92.81 86 LEU A C 1
ATOM 681 O O . LEU A 1 86 ? -2.473 17.801 -3.570 1.00 92.81 86 LEU A O 1
ATOM 685 N N . SER A 1 87 ? -2.979 15.629 -3.461 1.00 91.31 87 SER A N 1
ATOM 686 C CA . SER A 1 87 ? -4.201 15.863 -2.679 1.00 91.31 87 SER A CA 1
ATOM 687 C C . SER A 1 87 ? -3.921 16.127 -1.197 1.00 91.31 87 SER A C 1
ATOM 689 O O . SER A 1 87 ? -4.848 16.450 -0.459 1.00 91.31 87 SER A O 1
ATOM 691 N N . HIS A 1 88 ? -2.679 15.945 -0.740 1.00 91.19 88 HIS A N 1
ATOM 692 C CA . HIS A 1 88 ? -2.276 16.196 0.640 1.00 91.19 88 HIS A CA 1
ATOM 693 C C . HIS A 1 88 ? -1.687 17.600 0.762 1.00 91.19 88 HIS A C 1
ATOM 695 O O . HIS A 1 88 ? -0.672 17.921 0.144 1.00 91.19 88 HIS A O 1
ATOM 701 N N . GLU A 1 89 ? -2.300 18.426 1.606 1.00 90.88 89 GLU A N 1
ATOM 702 C CA . GLU A 1 89 ? -1.923 19.832 1.780 1.00 90.88 89 GLU A CA 1
ATOM 703 C C . GLU A 1 89 ? -0.456 20.013 2.199 1.00 90.88 89 GLU A C 1
ATOM 705 O O . GLU A 1 89 ? 0.245 20.874 1.670 1.00 90.88 89 GLU A O 1
ATOM 710 N N . SER A 1 90 ? 0.042 19.137 3.076 1.00 89.44 90 SER A N 1
ATOM 711 C CA . SER A 1 90 ? 1.436 19.146 3.533 1.00 89.44 90 SER A CA 1
ATOM 712 C C . SER A 1 90 ? 2.452 18.984 2.399 1.00 89.44 90 SER A C 1
ATOM 714 O O . SER A 1 90 ? 3.565 19.501 2.488 1.00 89.44 90 SER A O 1
ATOM 716 N N . VAL A 1 91 ? 2.082 18.282 1.324 1.00 90.19 91 VAL A N 1
ATOM 717 C CA . VAL A 1 91 ? 2.947 18.107 0.154 1.00 90.19 91 VAL A CA 1
ATOM 718 C C . VAL A 1 91 ? 2.942 19.363 -0.709 1.00 90.19 91 VAL A C 1
ATOM 720 O O . VAL A 1 91 ? 4.005 19.807 -1.139 1.00 90.19 91 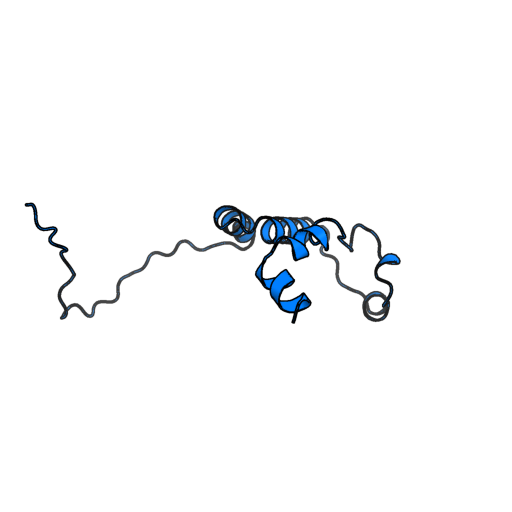VAL A O 1
ATOM 723 N N . LEU A 1 92 ? 1.771 19.965 -0.926 1.00 87.25 92 LEU A N 1
ATOM 724 C CA . LEU A 1 92 ? 1.643 21.195 -1.711 1.00 87.25 92 LEU A CA 1
ATOM 725 C C . LEU A 1 92 ? 2.444 22.343 -1.095 1.00 87.25 92 LEU A C 1
ATOM 727 O O . LEU A 1 92 ? 3.219 22.991 -1.794 1.00 87.25 92 LEU A O 1
ATOM 731 N N . GLN A 1 93 ? 2.324 22.540 0.219 1.00 87.56 93 GLN A N 1
ATOM 732 C CA . GLN A 1 93 ? 3.042 23.598 0.936 1.00 87.56 93 GLN A CA 1
ATOM 733 C C . GLN A 1 93 ? 4.565 23.475 0.791 1.00 87.56 93 GLN A C 1
ATOM 735 O O . GLN A 1 93 ? 5.264 24.480 0.713 1.00 87.56 93 GLN A O 1
ATOM 740 N N . ARG A 1 94 ? 5.091 22.247 0.718 1.00 86.06 94 ARG A N 1
ATOM 741 C CA . ARG A 1 94 ? 6.530 22.004 0.575 1.00 86.06 94 ARG A CA 1
ATOM 742 C C . ARG A 1 94 ? 7.049 22.160 -0.855 1.00 86.06 94 ARG A C 1
ATOM 744 O O . ARG A 1 94 ? 8.246 22.327 -1.026 1.00 86.06 94 ARG A O 1
ATOM 751 N N . LEU A 1 95 ? 6.179 22.084 -1.860 1.00 82.38 95 LEU A N 1
ATOM 752 C CA . LEU A 1 95 ? 6.540 22.336 -3.260 1.00 82.38 95 LEU A CA 1
ATOM 753 C C . LEU A 1 95 ? 6.496 23.827 -3.623 1.00 82.38 95 LEU A C 1
ATOM 755 O O . LEU A 1 95 ? 7.053 24.218 -4.643 1.00 82.38 95 LEU A O 1
ATOM 759 N N . MET A 1 96 ? 5.800 24.637 -2.823 1.00 74.75 96 MET A N 1
ATOM 760 C CA . MET A 1 96 ? 5.633 26.077 -3.040 1.00 74.75 96 MET A CA 1
ATOM 761 C C . MET A 1 96 ? 6.653 26.947 -2.284 1.00 74.75 96 MET A C 1
ATOM 763 O O . MET A 1 96 ? 6.680 28.155 -2.511 1.00 74.75 96 MET A O 1
ATOM 767 N N . ASN A 1 97 ? 7.466 26.342 -1.413 1.00 61.00 97 ASN A N 1
ATOM 768 C CA . ASN A 1 97 ? 8.583 26.968 -0.696 1.00 61.00 97 ASN A CA 1
ATOM 769 C C . ASN A 1 97 ? 9.916 26.527 -1.303 1.00 61.00 97 ASN A C 1
ATOM 771 O O . ASN A 1 97 ? 10.856 27.350 -1.292 1.00 61.00 97 ASN A O 1
#

Foldseek 3Di:
DDDDDDDDDDPPPPDDDPDPDDDDDPLCVLVVCVVVVVPLVSVVSVLCVPDPPNDDQDPVNVPDPPPVPDDCSVDDDDSDDPVVQVVDPVSVVVVVD

pLDDT: mean 84.17, std 11.22, range [43.69, 96.81]